Protein AF-A0A2S1Q3N1-F1 (afdb_monomer_lite)

Organism: Klebsiella pneumoniae (NCBI:txid573)

InterPro domains:
  IPR054160 MrkD-like, receptor binding domain [PF22003] (2-112)

Sequence (113 aa):
SYRCTSGTNRFAAKIVSPGATDLGNKIYSTNVPGIGMRFSRGGATVNIVYPDVYSSRVYNTTNYSLEGSRFTLEIIKTAATTGSGTLAAGKYTSYDWESGGNPILETYLSANA

Foldseek 3Di:
DDWDAAFKWKKWKAFDDPPWDDPPPQWTDWPKFQKTKWKWKDDPQDTDIPGDMDIDGDHHTDDDDDGDIDIDMDIDGRDPDIGDDWTDWFWTMFIGGPPDDDGNDTDTDDDDD

Radius of gyration: 15.93 Å; chains: 1; bounding box: 41×23×46 Å

Structure (mmCIF, N/CA/C/O backbone):
data_AF-A0A2S1Q3N1-F1
#
_entry.id   AF-A0A2S1Q3N1-F1
#
loop_
_atom_site.group_PDB
_atom_site.id
_atom_site.type_symbol
_atom_site.label_atom_id
_atom_site.label_alt_id
_atom_site.label_comp_id
_atom_site.label_asym_id
_atom_site.label_entity_id
_atom_site.label_seq_id
_atom_site.pdbx_PDB_ins_code
_atom_site.Cartn_x
_atom_site.Cartn_y
_atom_site.Cartn_z
_atom_site.occupancy
_atom_site.B_iso_or_equiv
_atom_site.auth_seq_id
_atom_site.auth_comp_id
_atom_site.auth_asym_id
_atom_site.auth_atom_id
_atom_site.pdbx_PDB_model_num
ATOM 1 N N . SER A 1 1 ? 4.619 -5.476 -17.111 1.00 86.00 1 SER A N 1
ATOM 2 C CA . SER A 1 1 ? 6.097 -5.538 -17.104 1.00 86.00 1 SER A CA 1
ATOM 3 C C . SER A 1 1 ? 6.637 -4.167 -17.472 1.00 86.00 1 SER A C 1
ATOM 5 O O . SER A 1 1 ? 5.891 -3.365 -18.017 1.00 86.00 1 SER A O 1
ATOM 7 N N . TYR A 1 2 ? 7.903 -3.890 -17.168 1.00 92.56 2 TYR A N 1
ATOM 8 C CA . TYR A 1 2 ? 8.552 -2.606 -17.426 1.00 92.56 2 TYR A CA 1
ATOM 9 C C . TYR A 1 2 ? 9.824 -2.788 -18.239 1.00 92.56 2 TYR A C 1
ATOM 11 O O . TYR A 1 2 ? 10.574 -3.728 -18.005 1.00 92.56 2 TYR A O 1
ATOM 19 N N . ARG A 1 3 ? 10.085 -1.875 -19.174 1.00 93.56 3 ARG A N 1
ATOM 20 C CA . ARG A 1 3 ? 11.358 -1.800 -19.894 1.00 93.56 3 ARG A CA 1
ATOM 21 C C . ARG A 1 3 ? 12.228 -0.742 -19.220 1.00 93.56 3 ARG A C 1
ATOM 23 O O . ARG A 1 3 ? 12.098 0.441 -19.511 1.00 93.56 3 ARG A O 1
ATOM 30 N N . CYS A 1 4 ? 13.084 -1.175 -18.302 1.00 93.38 4 CYS A N 1
ATOM 31 C CA . CYS A 1 4 ? 13.991 -0.308 -17.557 1.00 93.38 4 CYS A CA 1
ATOM 32 C C . CYS A 1 4 ? 15.188 0.060 -18.435 1.00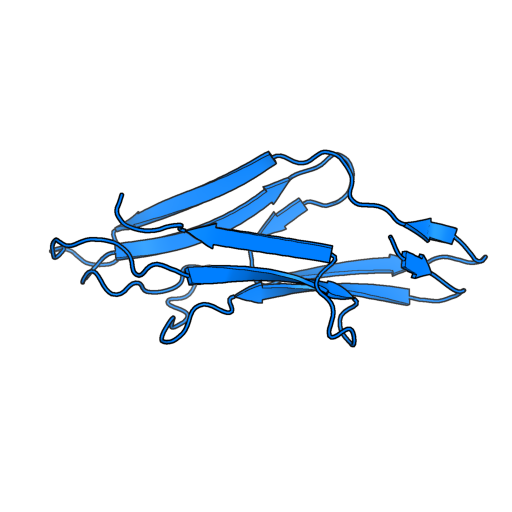 93.38 4 CYS A C 1
ATOM 34 O O . CYS A 1 4 ? 15.880 -0.823 -18.946 1.00 93.38 4 CYS A O 1
ATOM 36 N N . THR A 1 5 ? 15.443 1.352 -18.616 1.00 92.69 5 THR A N 1
ATOM 37 C CA . THR A 1 5 ? 16.615 1.860 -19.344 1.00 92.69 5 THR A CA 1
ATOM 38 C C . THR A 1 5 ? 17.781 2.113 -18.394 1.00 92.69 5 THR A C 1
ATOM 40 O O . THR A 1 5 ? 17.616 2.069 -17.173 1.00 92.69 5 THR A O 1
ATOM 43 N N . SER A 1 6 ? 18.966 2.378 -18.957 1.00 95.06 6 SER A N 1
ATOM 44 C CA . SER A 1 6 ? 20.173 2.665 -18.175 1.00 95.06 6 SER A CA 1
ATOM 45 C C . SER A 1 6 ? 19.929 3.774 -17.148 1.00 95.06 6 SER A C 1
ATOM 47 O O . SER A 1 6 ? 19.316 4.794 -17.464 1.00 95.06 6 SER A O 1
ATOM 49 N N . GLY A 1 7 ? 20.394 3.552 -15.919 1.00 95.44 7 GLY A N 1
ATOM 50 C CA . GLY A 1 7 ? 20.170 4.437 -14.780 1.00 95.44 7 GLY A CA 1
ATOM 51 C C . GLY A 1 7 ? 19.427 3.769 -13.624 1.00 95.44 7 GLY A C 1
ATOM 52 O O . GLY A 1 7 ? 19.265 2.546 -13.570 1.00 95.44 7 GLY A O 1
ATOM 53 N N . THR A 1 8 ? 19.018 4.595 -12.661 1.00 96.31 8 THR A N 1
ATOM 54 C CA . THR A 1 8 ? 18.261 4.165 -11.481 1.00 96.31 8 THR A CA 1
ATOM 55 C C . THR A 1 8 ? 16.774 4.156 -11.806 1.00 96.31 8 THR A C 1
ATOM 57 O O . THR A 1 8 ? 16.178 5.197 -12.063 1.00 96.31 8 THR A O 1
ATOM 60 N N . ASN A 1 9 ? 16.170 2.976 -11.754 1.00 95.25 9 ASN A N 1
ATOM 61 C CA . ASN A 1 9 ? 14.745 2.761 -11.950 1.00 95.25 9 ASN A CA 1
ATOM 62 C C . ASN A 1 9 ? 14.102 2.535 -10.579 1.00 95.25 9 ASN A C 1
ATOM 64 O O . ASN A 1 9 ? 14.585 1.716 -9.793 1.00 95.25 9 ASN A O 1
ATOM 68 N N . ARG A 1 10 ? 13.039 3.283 -10.278 1.00 96.88 10 ARG A N 1
ATOM 69 C CA . ARG A 1 10 ? 12.410 3.330 -8.952 1.00 96.88 10 ARG A CA 1
ATOM 70 C C . ARG A 1 10 ? 10.962 2.881 -9.028 1.00 96.88 10 ARG A C 1
ATOM 72 O O . ARG A 1 10 ? 10.203 3.386 -9.850 1.00 96.88 10 ARG A O 1
ATOM 79 N N . PHE A 1 11 ? 10.582 1.956 -8.158 1.00 96.88 11 PHE A N 1
ATOM 80 C CA . PHE A 1 11 ? 9.232 1.420 -8.062 1.00 96.88 11 PHE A CA 1
ATOM 81 C C . PHE A 1 11 ? 8.670 1.702 -6.675 1.00 96.88 11 PHE A C 1
ATOM 83 O O . PHE A 1 11 ? 9.205 1.215 -5.678 1.00 96.88 11 PHE A O 1
ATOM 90 N N . ALA A 1 12 ? 7.612 2.502 -6.614 1.00 97.62 12 ALA A N 1
ATOM 91 C CA . ALA A 1 12 ? 7.015 2.979 -5.382 1.00 97.62 12 ALA A CA 1
ATOM 92 C C . ALA A 1 12 ? 5.824 2.111 -4.969 1.00 97.62 12 ALA A C 1
ATOM 94 O O . ALA A 1 12 ? 4.871 1.923 -5.724 1.00 97.62 12 ALA A O 1
ATOM 95 N N . ALA A 1 13 ? 5.880 1.631 -3.735 1.00 97.81 13 ALA A N 1
ATOM 96 C CA . ALA A 1 13 ? 4.801 0.999 -3.000 1.00 97.81 13 ALA A CA 1
ATOM 97 C C . ALA A 1 13 ? 4.086 2.065 -2.167 1.00 97.81 13 ALA A C 1
ATOM 99 O O . ALA A 1 13 ? 4.710 2.741 -1.352 1.00 97.81 13 ALA A O 1
ATOM 100 N N . LYS A 1 14 ? 2.779 2.223 -2.370 1.00 97.69 14 LYS A N 1
ATOM 101 C CA . LYS A 1 14 ? 1.972 3.299 -1.784 1.00 97.69 14 LYS A CA 1
ATOM 102 C C . LYS A 1 14 ? 0.755 2.724 -1.063 1.00 97.69 14 LYS A C 1
ATOM 104 O O . LYS A 1 14 ? 0.177 1.736 -1.521 1.00 97.69 14 LYS A O 1
ATOM 109 N N . ILE A 1 15 ? 0.361 3.374 0.030 1.00 97.62 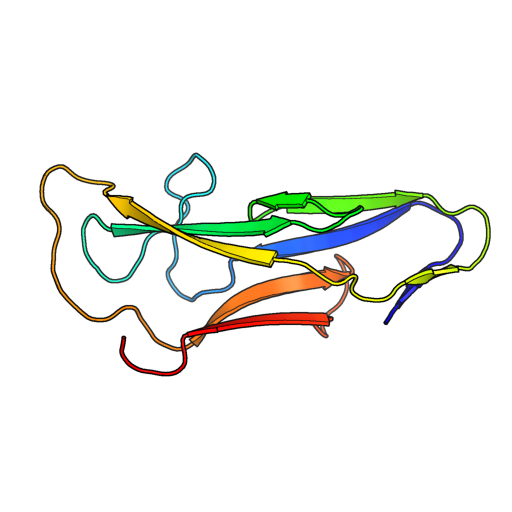15 ILE A N 1
ATOM 110 C CA . ILE A 1 15 ? -0.976 3.229 0.616 1.00 97.62 15 ILE A CA 1
ATOM 111 C C . ILE A 1 15 ? -1.900 4.194 -0.116 1.00 97.62 15 ILE A C 1
ATOM 113 O O . ILE A 1 15 ? -1.579 5.372 -0.256 1.00 97.62 15 ILE A O 1
ATOM 117 N N . VAL A 1 16 ? -3.017 3.678 -0.616 1.00 96.56 16 VAL A N 1
ATOM 118 C CA . VAL A 1 16 ? -3.971 4.434 -1.443 1.00 96.56 16 VAL A CA 1
ATOM 119 C C . VAL A 1 16 ? -5.412 4.304 -0.952 1.00 96.56 16 VAL A C 1
ATOM 121 O O . VAL A 1 16 ? -6.317 4.860 -1.571 1.00 96.56 16 VAL A O 1
ATOM 124 N N . SER A 1 17 ? -5.639 3.594 0.158 1.00 94.50 17 SER A N 1
ATOM 125 C CA . SER A 1 17 ? -6.956 3.501 0.790 1.00 94.50 17 SER A CA 1
ATOM 126 C C . SER A 1 17 ? -7.446 4.880 1.241 1.00 94.50 17 SER A C 1
ATOM 128 O O . SER A 1 17 ? -6.746 5.542 2.016 1.00 94.50 17 SER A O 1
ATOM 130 N N . PRO A 1 18 ? -8.646 5.312 0.814 1.00 91.75 18 PRO A N 1
ATOM 131 C CA . PRO A 1 18 ? -9.217 6.587 1.231 1.00 91.75 18 PRO A CA 1
ATOM 132 C C . PRO A 1 18 ? -9.355 6.688 2.752 1.00 91.75 18 PRO A C 1
ATOM 134 O O . PRO A 1 18 ? -9.799 5.748 3.407 1.00 91.75 18 PRO A O 1
ATOM 137 N N . GLY A 1 19 ? -8.984 7.839 3.314 1.00 90.69 19 GLY A N 1
ATOM 138 C CA . GLY A 1 19 ? -9.115 8.114 4.749 1.00 90.69 19 GLY A CA 1
ATOM 139 C C . GLY A 1 19 ? -8.097 7.409 5.652 1.00 90.69 19 GLY A C 1
ATOM 140 O O . GLY A 1 19 ? -8.098 7.670 6.852 1.00 90.69 19 GLY A O 1
ATOM 141 N N . ALA A 1 20 ? -7.215 6.563 5.111 1.00 93.56 20 ALA A N 1
ATOM 142 C CA . ALA A 1 20 ? -6.148 5.958 5.897 1.00 93.56 20 ALA A CA 1
ATOM 143 C C . ALA A 1 20 ? -5.125 7.011 6.336 1.00 93.56 20 ALA A C 1
ATOM 145 O O . ALA A 1 20 ? -4.620 7.795 5.531 1.00 93.56 20 ALA A O 1
ATOM 146 N N . THR A 1 21 ? -4.792 6.991 7.621 1.00 96.69 21 THR A N 1
ATOM 147 C CA . THR A 1 21 ? -3.802 7.875 8.240 1.00 96.69 21 THR A CA 1
ATOM 148 C C . THR A 1 21 ? -2.624 7.058 8.744 1.00 96.69 21 THR A C 1
ATOM 150 O O . THR A 1 21 ? -2.814 5.971 9.285 1.00 96.69 21 THR A O 1
ATOM 153 N N . ASP A 1 22 ? -1.408 7.569 8.560 1.00 97.44 22 ASP A N 1
ATOM 154 C CA . ASP A 1 22 ? -0.206 6.948 9.118 1.00 97.44 22 ASP A CA 1
ATOM 155 C C . ASP A 1 22 ? -0.217 7.099 10.647 1.00 97.44 22 ASP A C 1
ATOM 157 O O . ASP A 1 22 ? -0.346 8.204 11.177 1.00 97.44 22 ASP A O 1
ATOM 161 N N . LEU A 1 23 ? -0.116 5.974 11.348 1.00 98.06 23 LEU A N 1
ATOM 162 C CA . LEU A 1 23 ? -0.059 5.869 12.806 1.00 98.06 23 LEU A CA 1
ATOM 163 C C . LEU A 1 23 ? 1.381 5.664 13.311 1.00 98.06 23 LEU A C 1
ATOM 165 O O . LEU A 1 23 ? 1.596 5.430 14.500 1.00 98.06 23 LEU A O 1
ATOM 169 N N . GLY A 1 24 ? 2.370 5.735 12.417 1.00 97.50 24 GLY A N 1
ATOM 170 C CA . GLY A 1 24 ? 3.761 5.398 12.672 1.00 97.50 24 GLY A CA 1
ATOM 171 C C .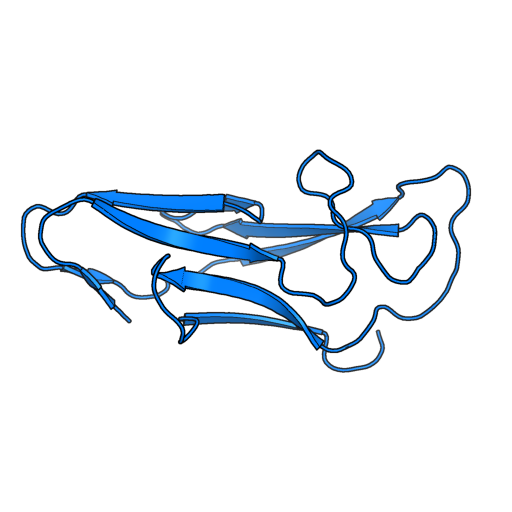 GLY A 1 24 ? 4.051 3.913 12.449 1.00 97.50 24 GLY A C 1
ATOM 172 O O . GLY A 1 24 ? 3.159 3.070 12.366 1.00 97.50 24 GLY A O 1
ATOM 173 N N . ASN A 1 25 ? 5.338 3.572 12.334 1.00 97.50 25 ASN A N 1
ATOM 174 C CA . ASN A 1 25 ? 5.807 2.196 12.105 1.00 97.50 25 ASN A CA 1
ATOM 175 C C . ASN A 1 25 ? 5.164 1.504 10.881 1.00 97.50 25 ASN A C 1
ATOM 177 O O . ASN A 1 25 ? 4.976 0.281 10.866 1.00 97.50 25 ASN A O 1
ATOM 181 N N . LYS A 1 26 ? 4.811 2.305 9.863 1.00 98.06 26 LYS A N 1
ATOM 182 C CA . LYS A 1 26 ? 4.117 1.867 8.645 1.00 98.06 26 LYS A CA 1
ATOM 183 C C . LYS A 1 26 ? 2.760 1.199 8.923 1.00 98.06 26 LYS A C 1
ATOM 185 O O . LYS A 1 26 ? 2.330 0.312 8.186 1.00 98.06 26 LYS A O 1
ATOM 190 N N . ILE A 1 27 ? 2.107 1.596 10.012 1.00 98.56 27 ILE A N 1
ATOM 191 C CA . ILE A 1 27 ? 0.764 1.158 10.386 1.00 98.56 27 ILE A CA 1
ATOM 192 C C . ILE A 1 27 ? -0.207 2.240 9.938 1.00 98.56 27 ILE A C 1
ATOM 194 O O . ILE A 1 27 ? -0.025 3.405 10.267 1.00 98.56 27 ILE A O 1
ATOM 198 N N . TYR A 1 28 ? -1.257 1.854 9.226 1.00 98.19 28 TYR A N 1
ATOM 199 C CA . TYR A 1 28 ? -2.270 2.775 8.730 1.00 98.19 28 TYR A CA 1
ATOM 200 C C . TYR A 1 28 ? -3.613 2.510 9.391 1.00 98.19 28 TYR A C 1
ATOM 202 O O . TYR A 1 28 ? -3.990 1.357 9.607 1.00 98.19 28 TYR A O 1
ATOM 210 N N . SER A 1 29 ? -4.324 3.578 9.742 1.00 97.06 29 SER A N 1
ATOM 211 C CA . SER A 1 29 ? -5.634 3.488 10.378 1.00 97.06 29 SER A CA 1
ATOM 212 C C . SER A 1 29 ? -6.678 2.825 9.480 1.00 97.06 29 SER A C 1
ATOM 214 O O . SER A 1 29 ? -6.563 2.777 8.253 1.00 97.06 29 SER A O 1
ATOM 216 N N . THR A 1 30 ? -7.715 2.303 10.129 1.00 95.81 30 THR A N 1
ATOM 217 C CA . THR A 1 30 ? -8.906 1.756 9.478 1.00 95.81 30 THR A CA 1
ATOM 218 C C . THR A 1 30 ? -10.145 2.531 9.912 1.00 95.81 30 THR A C 1
ATOM 220 O O . THR A 1 30 ? -10.092 3.373 10.809 1.00 95.81 30 THR A O 1
ATOM 223 N N . ASN A 1 31 ? -11.290 2.209 9.314 1.00 94.25 31 ASN A N 1
ATOM 224 C CA . ASN A 1 31 ? -12.592 2.687 9.773 1.00 94.25 31 ASN A CA 1
ATOM 225 C C . ASN A 1 31 ? -13.063 2.015 11.082 1.00 94.25 31 ASN A C 1
ATOM 227 O O . ASN A 1 31 ? -14.104 2.401 11.610 1.00 94.25 31 ASN A O 1
ATOM 231 N N . VAL A 1 32 ? -12.327 1.030 11.614 1.00 95.88 32 VAL A N 1
ATOM 232 C CA . VAL A 1 32 ? -12.621 0.385 12.899 1.00 95.88 32 VAL A CA 1
ATOM 233 C C . VAL A 1 32 ? -11.743 1.014 13.996 1.00 95.88 32 VAL A C 1
ATOM 235 O O . VAL A 1 32 ? -10.513 0.928 13.924 1.00 95.88 32 VAL A O 1
ATOM 238 N N . PRO A 1 33 ? -12.332 1.636 15.037 1.00 96.94 33 PRO A N 1
ATOM 239 C CA . PRO A 1 33 ? -11.567 2.307 16.086 1.00 96.94 33 PRO A CA 1
ATOM 240 C C . PRO A 1 33 ? -10.547 1.388 16.768 1.00 96.94 33 PRO A C 1
ATOM 242 O O . PRO A 1 33 ? -10.870 0.267 17.158 1.00 96.94 33 PRO A O 1
ATOM 245 N N . GLY A 1 34 ? -9.316 1.868 16.945 1.00 97.56 34 GLY A N 1
ATOM 246 C CA . GLY A 1 34 ? -8.250 1.106 17.604 1.00 97.56 34 GLY A CA 1
ATOM 247 C C . GLY A 1 34 ? -7.684 -0.059 16.783 1.00 97.56 34 GLY A C 1
ATOM 248 O O . GLY A 1 34 ? -6.926 -0.858 17.334 1.00 97.56 34 GLY A O 1
ATOM 249 N N . ILE A 1 35 ? -8.031 -0.165 15.495 1.00 97.94 35 ILE A N 1
ATOM 250 C CA . ILE A 1 35 ? -7.485 -1.155 14.563 1.00 97.94 35 ILE A CA 1
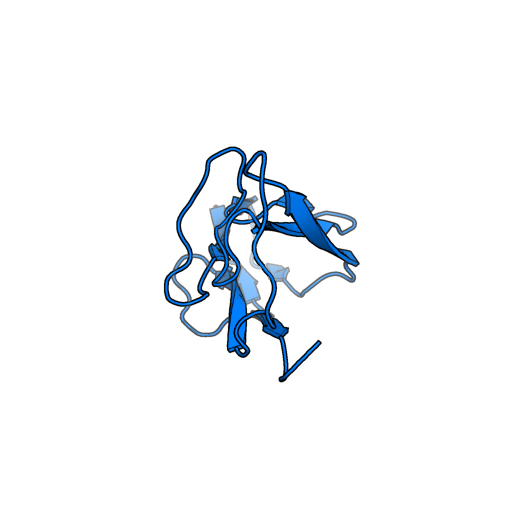ATOM 251 C C . ILE A 1 35 ? -6.711 -0.441 13.453 1.00 97.94 35 ILE A C 1
ATOM 253 O O . ILE A 1 35 ? -7.230 0.457 12.785 1.00 97.94 35 ILE A O 1
ATOM 257 N N . GLY A 1 36 ? -5.465 -0.861 13.256 1.00 97.56 36 GLY A N 1
ATOM 258 C CA . GLY A 1 36 ? -4.604 -0.462 12.150 1.00 97.56 36 GLY A CA 1
ATOM 259 C C . GLY A 1 36 ? -4.194 -1.656 11.291 1.00 97.56 36 GLY A C 1
ATOM 260 O O . GLY A 1 36 ? -4.380 -2.813 11.672 1.00 97.56 36 GLY A O 1
ATOM 261 N N . MET A 1 37 ? -3.612 -1.369 10.133 1.00 97.69 37 MET A N 1
ATOM 262 C CA . MET A 1 37 ? -3.112 -2.369 9.197 1.00 97.69 37 MET A CA 1
ATOM 263 C C . MET A 1 37 ? -1.701 -2.051 8.742 1.00 97.69 37 MET A C 1
ATOM 265 O O . MET A 1 37 ? -1.348 -0.889 8.541 1.00 97.69 37 MET A O 1
ATOM 269 N N . ARG A 1 38 ? -0.911 -3.096 8.515 1.00 98.38 38 ARG A N 1
ATOM 270 C CA . ARG A 1 38 ? 0.386 -2.997 7.850 1.00 98.38 38 ARG A CA 1
ATOM 271 C C . ARG A 1 38 ? 0.460 -4.007 6.720 1.00 98.38 38 ARG A C 1
ATOM 273 O O . ARG A 1 38 ? 0.074 -5.164 6.874 1.00 98.38 38 ARG A O 1
ATOM 280 N N . PHE A 1 39 ? 0.958 -3.547 5.581 1.00 98.12 39 PHE A N 1
ATOM 281 C CA . PHE A 1 39 ? 1.042 -4.337 4.361 1.00 98.12 39 PHE A CA 1
ATOM 282 C C . PHE A 1 39 ? 2.500 -4.598 4.022 1.00 98.12 39 PHE A C 1
ATOM 284 O O . PHE A 1 39 ? 3.328 -3.685 4.056 1.00 98.12 39 PHE A O 1
ATOM 291 N N . SER A 1 40 ? 2.816 -5.830 3.644 1.00 98.00 40 SER A N 1
ATOM 292 C CA . SER A 1 40 ? 4.142 -6.175 3.145 1.00 98.00 40 SER A CA 1
ATOM 293 C C . SER A 1 40 ? 4.081 -7.133 1.964 1.00 98.00 40 SER A C 1
ATOM 295 O O . SER A 1 40 ? 3.138 -7.905 1.793 1.00 98.00 40 SER A O 1
ATOM 297 N N . ARG A 1 41 ? 5.110 -7.058 1.123 1.00 96.44 41 ARG A N 1
ATOM 2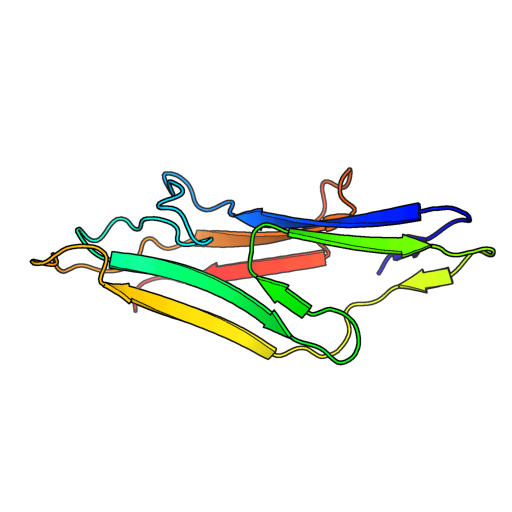98 C CA . ARG A 1 41 ? 5.353 -7.965 0.006 1.00 96.44 41 ARG A CA 1
ATOM 299 C C . ARG A 1 41 ? 6.776 -8.486 0.126 1.00 96.44 41 ARG A C 1
ATOM 301 O O . ARG A 1 41 ? 7.701 -7.681 0.174 1.00 96.44 41 ARG A O 1
ATOM 308 N N . GLY A 1 42 ? 6.939 -9.803 0.139 1.00 95.94 42 GLY A N 1
ATOM 309 C CA . GLY A 1 42 ? 8.244 -10.457 0.137 1.00 95.94 42 GLY A CA 1
ATOM 310 C C . GLY A 1 42 ? 8.402 -11.387 -1.059 1.00 95.94 42 GLY A C 1
ATOM 311 O O . GLY A 1 42 ? 7.548 -12.245 -1.295 1.00 95.94 42 GLY A O 1
ATOM 312 N N . GLY A 1 43 ? 9.476 -11.198 -1.815 1.00 93.94 43 GLY A N 1
ATOM 313 C CA . GLY A 1 43 ? 9.905 -12.046 -2.924 1.00 93.94 43 GLY A CA 1
ATOM 314 C C . GLY A 1 43 ? 11.388 -12.398 -2.806 1.00 93.94 43 GLY A C 1
ATOM 315 O O . GLY A 1 43 ? 12.027 -12.126 -1.787 1.00 93.94 43 GLY A O 1
ATOM 316 N N . ALA A 1 44 ? 11.948 -13.009 -3.850 1.00 94.75 44 ALA A N 1
ATOM 317 C CA . ALA A 1 44 ? 13.361 -13.380 -3.857 1.00 94.75 44 ALA A CA 1
ATOM 318 C C . ALA A 1 44 ? 14.275 -12.144 -3.880 1.00 94.75 44 ALA A C 1
ATOM 320 O O . ALA A 1 44 ? 15.336 -12.154 -3.260 1.00 94.75 44 ALA A O 1
ATOM 321 N N . THR A 1 45 ? 13.856 -11.073 -4.562 1.00 93.12 45 THR A N 1
ATOM 322 C CA . THR A 1 45 ? 14.656 -9.848 -4.731 1.00 93.12 45 THR A CA 1
ATOM 323 C C . THR A 1 45 ? 14.032 -8.634 -4.044 1.00 93.12 45 THR A C 1
ATOM 325 O O . THR A 1 45 ? 14.738 -7.804 -3.472 1.00 93.12 45 THR A O 1
ATOM 328 N N . VAL A 1 46 ? 12.708 -8.501 -4.101 1.00 93.69 46 VAL A N 1
ATOM 329 C CA . VAL A 1 46 ? 11.970 -7.324 -3.644 1.00 93.69 46 VAL A CA 1
ATOM 330 C C . VAL A 1 46 ? 11.243 -7.650 -2.346 1.00 93.69 46 VAL A C 1
ATOM 332 O O . VAL A 1 46 ? 10.297 -8.434 -2.316 1.00 93.69 46 VAL A O 1
ATOM 335 N N . ASN A 1 47 ? 11.660 -6.985 -1.273 1.00 96.00 47 ASN A N 1
ATOM 336 C CA . ASN A 1 47 ? 11.048 -7.083 0.046 1.00 96.00 47 ASN A CA 1
ATOM 337 C C . ASN A 1 47 ? 10.653 -5.678 0.502 1.00 96.00 47 ASN A C 1
ATOM 339 O O . ASN A 1 47 ? 11.503 -4.798 0.609 1.00 96.00 47 ASN A O 1
ATOM 343 N N . ILE A 1 48 ? 9.357 -5.451 0.696 1.00 97.06 48 ILE A N 1
ATOM 344 C CA . ILE A 1 48 ? 8.764 -4.131 0.920 1.00 97.06 48 ILE A CA 1
ATOM 345 C C . ILE A 1 48 ? 7.773 -4.212 2.078 1.00 97.06 48 ILE A C 1
ATOM 347 O O . ILE A 1 48 ? 6.894 -5.072 2.085 1.00 97.06 48 ILE A O 1
ATOM 351 N N . VAL A 1 49 ? 7.847 -3.243 2.989 1.00 98.25 49 VAL A N 1
ATOM 352 C CA . VAL A 1 49 ? 6.753 -2.896 3.907 1.00 98.25 49 VAL A CA 1
ATOM 353 C C . VAL A 1 49 ? 6.194 -1.555 3.451 1.00 98.25 49 VAL A C 1
ATOM 355 O O . VAL A 1 49 ? 6.951 -0.595 3.347 1.00 98.25 49 VAL A O 1
ATOM 358 N N . TYR A 1 50 ? 4.903 -1.481 3.146 1.00 98.25 50 TYR A N 1
ATOM 359 C CA . TYR A 1 50 ? 4.297 -0.310 2.512 1.00 98.25 50 TYR A CA 1
ATOM 360 C C . TYR A 1 50 ? 4.132 0.854 3.503 1.00 98.25 50 TYR A C 1
ATOM 362 O O . TYR A 1 50 ? 3.730 0.603 4.636 1.00 98.25 50 TYR A O 1
ATOM 370 N N . PRO A 1 51 ? 4.344 2.114 3.076 1.00 97.94 51 PRO A N 1
ATOM 371 C CA . PRO A 1 51 ? 4.901 2.525 1.787 1.00 97.94 51 PRO A CA 1
ATOM 372 C C . PRO A 1 51 ? 6.432 2.377 1.748 1.00 97.94 51 PRO A C 1
ATOM 374 O O . PRO A 1 51 ? 7.104 2.463 2.777 1.00 97.94 51 PRO A O 1
ATOM 377 N N . ASP A 1 52 ? 6.993 2.162 0.557 1.00 98.00 52 ASP A N 1
ATOM 378 C CA . ASP A 1 52 ? 8.448 2.102 0.332 1.00 98.00 52 ASP A CA 1
ATOM 379 C C . ASP A 1 52 ? 8.807 2.310 -1.146 1.00 98.00 52 ASP A C 1
ATOM 381 O O . ASP A 1 52 ? 7.923 2.380 -2.001 1.00 98.00 52 ASP A O 1
ATOM 385 N N . VAL A 1 53 ? 10.102 2.354 -1.469 1.00 97.38 53 VAL A N 1
ATOM 386 C CA . VAL A 1 53 ? 10.591 2.386 -2.850 1.00 97.38 53 VAL A CA 1
ATOM 387 C C . VAL A 1 53 ? 11.678 1.343 -3.080 1.00 97.38 53 VAL A C 1
ATOM 389 O O . VAL A 1 53 ? 12.770 1.418 -2.522 1.00 97.38 53 VAL A O 1
ATOM 392 N N . TYR A 1 54 ? 11.423 0.419 -4.005 1.00 96.12 54 TYR A N 1
ATOM 393 C CA . TYR A 1 54 ? 12.467 -0.446 -4.546 1.00 96.12 54 TYR A CA 1
ATOM 394 C C . TYR A 1 54 ? 13.232 0.298 -5.644 1.00 96.12 54 TYR A C 1
ATOM 396 O O . TYR A 1 54 ? 12.635 0.780 -6.607 1.00 96.12 54 TYR A O 1
ATOM 404 N N . SER A 1 55 ? 14.554 0.388 -5.506 1.00 95.88 55 SER A N 1
ATOM 405 C CA . SER A 1 55 ? 15.433 1.018 -6.495 1.00 95.88 55 SER A CA 1
ATOM 406 C C . SER A 1 55 ? 16.360 -0.021 -7.103 1.00 95.88 55 SER A C 1
ATOM 408 O O . SER A 1 55 ? 17.008 -0.771 -6.378 1.00 95.88 55 SER A O 1
ATOM 410 N N . SER A 1 56 ? 16.469 -0.023 -8.428 1.00 94.19 56 SER A N 1
ATOM 411 C CA . SER A 1 56 ? 17.423 -0.866 -9.140 1.00 94.19 56 SER A CA 1
ATOM 412 C C . SER A 1 56 ? 18.181 -0.069 -10.189 1.00 94.19 56 SER A C 1
ATOM 414 O O . SER A 1 56 ? 17.589 0.688 -10.963 1.00 94.19 56 SER A O 1
ATOM 416 N N . ARG A 1 57 ? 19.502 -0.246 -10.226 1.00 96.19 57 ARG A N 1
ATOM 417 C CA . ARG A 1 57 ? 20.367 0.361 -11.234 1.00 96.19 57 ARG A CA 1
ATOM 418 C C . ARG A 1 57 ? 20.675 -0.662 -12.317 1.00 96.19 57 ARG A C 1
ATOM 420 O O . ARG A 1 57 ? 21.195 -1.734 -12.023 1.00 96.19 57 ARG A O 1
ATOM 427 N N . VAL A 1 58 ? 20.401 -0.308 -13.567 1.00 96.38 58 VAL A N 1
ATOM 428 C CA . VAL A 1 58 ? 20.768 -1.118 -14.738 1.00 96.38 58 VAL A CA 1
ATOM 429 C C . VAL A 1 58 ? 21.692 -0.315 -15.649 1.00 96.38 58 VAL A C 1
ATOM 431 O O . VAL A 1 58 ? 21.599 0.910 -15.703 1.00 96.38 58 VAL A O 1
ATOM 434 N N . TYR A 1 59 ? 22.606 -0.994 -16.341 1.00 95.94 59 TYR A N 1
ATOM 435 C CA . TYR A 1 59 ? 23.575 -0.360 -17.251 1.00 95.94 59 TYR A CA 1
ATOM 436 C C . TYR A 1 59 ? 23.158 -0.474 -18.722 1.00 95.94 59 TYR A C 1
ATOM 438 O O . TYR A 1 59 ? 23.473 0.395 -19.532 1.00 95.94 59 TYR A O 1
ATOM 446 N N . ASN A 1 60 ? 22.388 -1.509 -19.043 1.00 95.44 60 ASN A N 1
ATOM 447 C CA . ASN A 1 60 ? 21.733 -1.740 -20.323 1.00 95.44 60 ASN A CA 1
ATOM 448 C C . ASN A 1 60 ? 20.213 -1.789 -20.128 1.00 95.44 60 ASN A C 1
ATOM 450 O O . ASN A 1 60 ? 19.715 -1.881 -19.006 1.00 95.44 60 ASN A O 1
ATOM 454 N N . THR A 1 61 ? 19.473 -1.748 -21.237 1.00 95.56 61 THR A N 1
ATOM 455 C CA . THR A 1 61 ? 18.022 -1.945 -21.181 1.00 95.56 61 THR A CA 1
ATOM 456 C C . THR A 1 61 ? 17.707 -3.352 -20.677 1.00 95.56 61 THR A C 1
ATOM 458 O O . THR A 1 61 ? 18.227 -4.324 -21.228 1.00 95.56 61 THR A O 1
ATOM 461 N N . THR A 1 62 ? 16.837 -3.449 -19.674 1.00 95.06 62 THR A N 1
ATOM 462 C CA . THR A 1 62 ? 16.432 -4.711 -19.045 1.00 95.06 62 THR A CA 1
ATOM 463 C C . THR A 1 62 ? 14.924 -4.723 -18.824 1.00 95.06 62 THR A C 1
ATOM 465 O O . THR A 1 62 ? 14.343 -3.732 -18.389 1.00 95.06 62 THR A O 1
ATOM 468 N N . ASN A 1 63 ? 14.275 -5.852 -19.107 1.00 94.38 63 ASN A N 1
ATOM 469 C CA . ASN A 1 63 ? 12.840 -6.009 -18.881 1.00 94.38 63 ASN A CA 1
ATOM 470 C C . ASN A 1 63 ? 12.573 -6.547 -17.474 1.00 94.38 63 ASN A C 1
ATOM 472 O O . ASN A 1 63 ? 13.108 -7.585 -17.094 1.00 94.38 63 ASN A O 1
ATOM 476 N N . TYR A 1 64 ? 11.736 -5.853 -16.711 1.00 93.56 64 TYR A N 1
ATOM 477 C CA . TYR A 1 64 ? 11.300 -6.233 -15.371 1.00 93.56 64 TYR A CA 1
ATOM 478 C C . TYR A 1 64 ? 9.872 -6.771 -15.408 1.00 93.56 64 TYR A C 1
ATOM 480 O O . TYR A 1 64 ? 8.989 -6.241 -16.089 1.00 93.56 64 TYR A O 1
ATOM 488 N N . SER A 1 65 ? 9.629 -7.824 -14.639 1.00 92.50 65 SER A N 1
ATOM 489 C CA . SER A 1 65 ? 8.302 -8.386 -14.393 1.00 92.50 65 SER A CA 1
ATOM 490 C C . SER A 1 65 ? 8.098 -8.554 -12.891 1.00 92.50 65 SER A C 1
ATOM 492 O O . SER A 1 65 ? 9.054 -8.460 -12.119 1.00 92.50 65 SER A O 1
ATOM 494 N N . LEU A 1 66 ? 6.848 -8.748 -12.467 1.00 93.12 66 LEU A N 1
ATOM 495 C CA . LEU A 1 66 ? 6.590 -9.102 -11.079 1.00 93.12 66 LEU A CA 1
ATOM 496 C C . LEU A 1 66 ? 7.140 -10.498 -10.822 1.00 93.12 66 LEU A C 1
ATOM 498 O O . LEU A 1 66 ? 6.698 -11.468 -11.433 1.00 93.12 66 LEU A O 1
ATOM 502 N N . GLU A 1 67 ? 8.084 -10.591 -9.895 1.00 93.56 67 GLU A N 1
ATOM 503 C CA . GLU A 1 67 ? 8.454 -11.882 -9.333 1.00 93.56 67 GLU A CA 1
ATOM 504 C C . GLU A 1 67 ? 7.300 -12.461 -8.503 1.00 93.56 67 GLU A C 1
ATOM 506 O O . GLU A 1 67 ? 6.500 -11.718 -7.913 1.00 93.56 67 GLU A O 1
ATOM 511 N N . GLY A 1 68 ? 7.259 -13.792 -8.418 1.00 94.44 68 GLY A N 1
ATOM 512 C CA . GLY A 1 68 ? 6.415 -14.483 -7.453 1.00 94.44 68 GLY A CA 1
ATOM 513 C C . GLY A 1 68 ? 6.718 -13.975 -6.044 1.00 94.44 68 GLY A C 1
ATOM 514 O O . GLY A 1 68 ? 7.874 -13.899 -5.633 1.00 94.44 68 GLY A O 1
ATOM 515 N N . SER A 1 69 ? 5.676 -13.582 -5.318 1.00 94.19 69 SER A N 1
ATOM 516 C CA . SER A 1 69 ? 5.821 -12.948 -4.010 1.00 94.19 69 SER A CA 1
ATOM 517 C C . SER A 1 69 ? 4.694 -13.345 -3.077 1.00 94.19 69 SER A C 1
ATOM 519 O O . SER A 1 69 ? 3.556 -13.510 -3.516 1.00 94.19 69 SER A O 1
ATOM 521 N N . ARG A 1 70 ? 4.995 -13.395 -1.782 1.00 95.69 70 ARG A N 1
ATOM 522 C CA . ARG A 1 70 ? 3.988 -13.458 -0.730 1.00 95.69 70 ARG A CA 1
ATOM 523 C C . ARG A 1 70 ? 3.563 -12.044 -0.359 1.00 95.69 70 ARG A C 1
ATOM 525 O O . ARG A 1 70 ? 4.409 -11.200 -0.068 1.00 95.69 70 ARG A O 1
ATOM 532 N N . PHE A 1 71 ? 2.259 -11.805 -0.347 1.00 96.12 71 PHE A N 1
ATOM 533 C CA . PHE A 1 71 ? 1.678 -10.597 0.222 1.00 96.12 71 PHE A CA 1
ATOM 534 C C . PHE A 1 71 ? 1.136 -10.909 1.618 1.00 96.12 71 PHE A C 1
ATOM 536 O O . PHE A 1 71 ? 0.488 -11.938 1.811 1.00 96.12 71 PHE A O 1
ATOM 543 N N . THR A 1 72 ? 1.414 -10.038 2.582 1.00 96.88 72 TH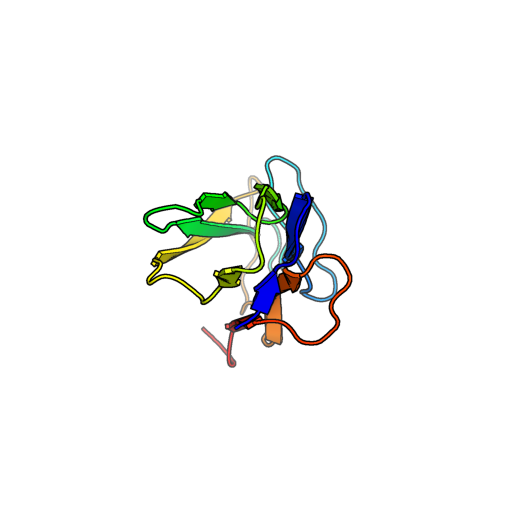R A N 1
ATOM 544 C CA . THR A 1 72 ? 1.024 -10.218 3.982 1.00 96.88 72 THR A CA 1
ATOM 545 C C . THR A 1 72 ? 0.311 -8.969 4.477 1.00 96.88 72 THR A C 1
ATOM 547 O O . THR A 1 72 ? 0.819 -7.854 4.334 1.00 96.88 72 THR A O 1
ATOM 550 N N . LEU A 1 73 ? -0.851 -9.182 5.088 1.00 96.50 73 LEU A N 1
ATOM 551 C CA . LEU A 1 73 ? -1.600 -8.186 5.840 1.00 96.50 73 LEU A CA 1
ATOM 552 C C . LEU A 1 73 ? -1.479 -8.507 7.330 1.00 96.50 73 LEU A C 1
ATOM 554 O O . LEU A 1 73 ? -1.828 -9.605 7.760 1.00 96.50 73 LEU A O 1
ATOM 558 N N . GLU A 1 74 ? -1.008 -7.543 8.110 1.00 97.75 74 GLU A N 1
ATOM 559 C CA . GLU A 1 74 ? -1.049 -7.580 9.568 1.00 97.75 74 GLU A CA 1
ATOM 560 C C . GLU A 1 74 ? -2.188 -6.683 10.061 1.00 97.75 74 GLU A C 1
ATOM 562 O O . GLU A 1 74 ? -2.242 -5.505 9.704 1.00 97.75 74 GLU A O 1
ATOM 567 N N . ILE A 1 75 ? -3.070 -7.229 10.904 1.00 97.00 75 ILE A N 1
ATOM 568 C CA . ILE A 1 75 ? -4.077 -6.463 11.649 1.00 97.00 75 ILE A CA 1
ATOM 569 C C . ILE A 1 75 ? -3.511 -6.163 13.034 1.00 97.00 75 ILE A C 1
ATOM 571 O O . ILE A 1 75 ? -3.102 -7.075 13.752 1.00 97.00 75 ILE A O 1
ATOM 575 N N . ILE A 1 76 ? -3.464 -4.887 13.406 1.00 98.31 76 ILE A N 1
ATOM 576 C CA . ILE A 1 76 ? -2.733 -4.421 14.585 1.00 98.31 76 ILE A CA 1
ATOM 577 C C . ILE A 1 76 ? -3.682 -3.665 15.512 1.00 98.31 76 ILE A C 1
ATOM 579 O O . ILE A 1 76 ? -4.377 -2.742 15.091 1.00 98.31 76 ILE A O 1
ATOM 583 N N . LYS A 1 77 ? -3.682 -4.027 16.798 1.00 98.06 77 LYS A N 1
ATOM 584 C CA . LYS A 1 77 ? -4.359 -3.264 17.852 1.00 98.06 77 LYS A CA 1
ATOM 585 C C . LYS A 1 77 ? -3.565 -1.989 18.148 1.00 98.06 77 LYS A C 1
ATOM 587 O O . LYS A 1 77 ? -2.399 -2.069 18.523 1.00 98.06 77 LYS A O 1
ATOM 592 N N . THR A 1 78 ? -4.194 -0.826 18.001 1.00 98.06 78 THR A N 1
ATOM 593 C CA . THR A 1 78 ? -3.553 0.498 18.134 1.00 98.06 78 THR A CA 1
ATOM 594 C C . THR A 1 78 ? -4.048 1.308 19.333 1.00 98.06 78 THR A C 1
ATOM 596 O O . THR A 1 78 ? -3.496 2.363 19.628 1.00 98.06 78 THR A O 1
ATOM 599 N N . ALA A 1 79 ? -5.055 0.814 20.057 1.00 97.31 79 ALA A N 1
ATOM 600 C CA . ALA A 1 79 ? -5.585 1.440 21.268 1.00 97.31 79 ALA A CA 1
ATOM 601 C C . ALA A 1 79 ? -5.948 0.392 22.331 1.00 97.31 79 ALA A C 1
ATOM 603 O O . ALA A 1 79 ? -6.141 -0.781 22.012 1.00 97.31 79 ALA A O 1
ATOM 604 N N . ALA A 1 80 ? -6.066 0.805 23.600 1.00 97.81 80 ALA A N 1
ATOM 605 C CA . ALA A 1 80 ? -6.430 -0.088 24.709 1.00 97.81 80 ALA A CA 1
ATOM 606 C C . ALA A 1 80 ? -7.801 -0.761 24.497 1.00 97.81 80 ALA A C 1
ATOM 608 O O . ALA A 1 80 ? -7.941 -1.971 24.713 1.00 97.81 80 ALA A O 1
ATOM 609 N N . THR A 1 81 ? -8.761 0.009 23.982 1.00 97.38 81 THR A N 1
ATOM 610 C CA . THR A 1 81 ? -10.106 -0.432 23.601 1.00 97.38 81 THR A CA 1
ATOM 611 C C . THR A 1 81 ? -10.255 -0.330 22.090 1.00 97.38 81 THR A C 1
ATOM 613 O O . THR A 1 81 ? -9.854 0.669 21.494 1.00 97.38 81 THR A O 1
ATOM 616 N N . THR A 1 82 ? -10.836 -1.356 21.474 1.00 97.88 82 THR A N 1
ATOM 617 C CA . THR A 1 82 ? -11.103 -1.402 20.033 1.00 97.88 82 THR A CA 1
ATOM 618 C C . THR A 1 82 ? -12.600 -1.379 19.775 1.00 97.88 82 THR A C 1
ATOM 620 O O . THR A 1 82 ? -13.379 -1.924 20.555 1.00 97.88 82 THR A O 1
ATOM 623 N N . GLY A 1 83 ? -12.998 -0.761 18.669 1.00 96.88 83 GLY A N 1
ATOM 624 C CA . GLY A 1 83 ? -14.354 -0.862 18.152 1.00 96.88 83 GLY A CA 1
ATOM 625 C C . GLY A 1 83 ? -14.583 -2.180 17.412 1.00 96.88 83 GLY A C 1
ATOM 626 O O . GLY A 1 83 ? -13.723 -3.062 17.368 1.00 96.88 83 GLY A O 1
ATOM 627 N N . SER A 1 84 ? -15.757 -2.299 16.802 1.00 95.69 84 SER A N 1
ATOM 628 C CA . SER A 1 84 ? -16.125 -3.421 15.939 1.00 95.69 84 SER A CA 1
ATOM 629 C C . SER A 1 84 ? -16.758 -2.901 14.654 1.00 95.69 84 SER A C 1
ATOM 631 O O . SER A 1 84 ? -17.318 -1.806 14.633 1.00 95.69 84 SER A O 1
ATOM 633 N N . GLY A 1 85 ? -16.655 -3.683 13.585 1.00 92.25 85 GLY A N 1
ATOM 634 C CA . GLY A 1 85 ? -17.179 -3.338 12.270 1.00 92.25 85 GLY A CA 1
ATOM 635 C C . GLY A 1 85 ? -16.380 -4.016 11.164 1.00 92.25 85 GLY A C 1
ATOM 636 O O . GLY A 1 85 ? -15.321 -4.589 11.415 1.00 92.25 85 GLY A O 1
ATOM 637 N N . THR A 1 86 ? -16.894 -3.936 9.943 1.00 92.06 86 THR A N 1
ATOM 638 C CA . THR A 1 86 ? -16.208 -4.427 8.745 1.00 92.06 86 THR A CA 1
ATOM 639 C C . THR A 1 86 ? -15.144 -3.430 8.301 1.00 92.06 86 THR A C 1
ATOM 641 O O . THR A 1 86 ? -15.347 -2.215 8.388 1.00 92.06 86 THR A O 1
ATOM 644 N N . LEU A 1 87 ? -14.030 -3.922 7.763 1.00 91.94 87 LEU A N 1
ATOM 645 C CA . LEU A 1 87 ? -13.058 -3.063 7.087 1.00 91.94 87 LEU A CA 1
ATOM 646 C C . LEU A 1 87 ? -13.658 -2.503 5.789 1.00 91.94 87 LEU A C 1
ATOM 648 O O . LEU A 1 87 ? -14.389 -3.195 5.079 1.00 91.94 87 LEU A O 1
ATOM 652 N N . ALA A 1 88 ? -13.364 -1.238 5.487 1.00 91.19 88 ALA A N 1
ATOM 653 C CA . ALA A 1 88 ? -13.852 -0.583 4.278 1.00 91.19 88 ALA A CA 1
ATOM 654 C C . ALA A 1 88 ? -13.399 -1.332 3.010 1.00 91.19 88 ALA A C 1
ATOM 656 O O . ALA A 1 88 ? -12.216 -1.565 2.789 1.00 91.19 88 ALA A O 1
ATOM 657 N N . ALA A 1 89 ? -14.339 -1.696 2.140 1.00 91.44 89 ALA A N 1
ATOM 658 C CA . ALA A 1 89 ? -13.995 -2.318 0.867 1.00 91.44 89 ALA A CA 1
ATOM 659 C C . ALA A 1 89 ? -13.267 -1.327 -0.058 1.00 91.44 89 ALA A C 1
ATOM 661 O O . ALA A 1 89 ? -13.525 -0.122 -0.026 1.00 91.44 89 ALA A O 1
ATOM 662 N N . GLY A 1 90 ? -12.407 -1.843 -0.934 1.00 93.25 90 GLY A N 1
ATOM 663 C CA . GLY A 1 90 ? -11.734 -1.045 -1.957 1.00 93.25 90 GLY A CA 1
ATOM 664 C C . GLY A 1 90 ? -10.241 -1.318 -2.074 1.00 93.25 90 GLY A C 1
ATOM 665 O O . GLY A 1 90 ? -9.726 -2.322 -1.582 1.00 93.25 90 GLY A O 1
ATOM 666 N N . LYS A 1 91 ? -9.555 -0.420 -2.788 1.00 95.00 91 LYS A N 1
ATOM 667 C CA . LYS A 1 91 ? -8.112 -0.486 -3.037 1.00 95.00 91 LYS A CA 1
ATOM 668 C C . LYS A 1 91 ? -7.344 -0.018 -1.806 1.00 95.00 91 LYS A C 1
ATOM 670 O O . LYS A 1 91 ? -7.608 1.069 -1.301 1.00 95.00 91 LYS A O 1
ATOM 675 N N . TYR A 1 92 ? -6.361 -0.800 -1.378 1.00 96.38 92 TYR A N 1
ATOM 676 C CA . TYR A 1 92 ? -5.535 -0.496 -0.211 1.00 96.38 92 TYR A CA 1
ATOM 677 C C . TYR A 1 92 ? -4.115 -0.102 -0.571 1.00 96.38 92 TYR A C 1
ATOM 679 O O . TYR A 1 92 ? -3.598 0.894 -0.060 1.00 96.38 92 TYR A O 1
ATOM 687 N N . THR A 1 93 ? -3.491 -0.851 -1.476 1.00 97.44 93 THR A N 1
ATOM 688 C CA . THR A 1 93 ? -2.123 -0.571 -1.903 1.00 97.44 93 THR A CA 1
ATOM 689 C C . THR A 1 93 ? -1.995 -0.544 -3.414 1.00 97.44 93 THR A C 1
ATOM 691 O O . THR A 1 93 ? -2.736 -1.215 -4.136 1.00 97.44 93 THR A O 1
ATOM 694 N N . SER A 1 94 ? -1.018 0.225 -3.884 1.00 97.12 94 SER A N 1
ATOM 695 C CA . SER A 1 94 ? -0.549 0.202 -5.266 1.00 97.12 94 SER A CA 1
ATOM 696 C C . SER A 1 94 ? 0.968 0.095 -5.282 1.00 97.12 94 SER A C 1
ATOM 698 O O . SER A 1 94 ? 1.639 0.750 -4.482 1.00 97.12 94 SER A O 1
ATOM 700 N N . TYR A 1 95 ? 1.515 -0.673 -6.211 1.00 96.75 95 TYR A N 1
ATOM 701 C CA . TYR A 1 95 ? 2.942 -0.741 -6.478 1.00 96.75 95 TYR A CA 1
ATOM 702 C C . TYR A 1 95 ? 3.177 -0.554 -7.968 1.00 96.75 95 TYR A C 1
ATOM 704 O O . TYR A 1 95 ? 2.607 -1.279 -8.785 1.00 96.75 95 TYR A O 1
ATOM 712 N N . ASP A 1 96 ? 3.993 0.441 -8.309 1.00 96.06 96 ASP A N 1
ATOM 713 C CA . ASP A 1 96 ? 4.273 0.780 -9.697 1.00 96.06 96 ASP A CA 1
ATOM 714 C C . ASP A 1 96 ? 5.612 1.482 -9.889 1.00 96.06 96 ASP A C 1
ATOM 716 O O . ASP A 1 96 ? 6.277 1.822 -8.913 1.00 96.06 96 ASP A O 1
ATOM 720 N N . TRP A 1 97 ? 5.998 1.750 -11.140 1.00 94.62 97 TRP A N 1
ATOM 721 C CA . TRP A 1 97 ? 7.028 2.750 -11.420 1.00 94.62 97 TRP A CA 1
ATOM 722 C C . TRP A 1 97 ? 6.672 4.072 -10.717 1.00 94.62 97 TRP A C 1
ATOM 724 O O . TRP A 1 97 ? 5.520 4.494 -10.724 1.00 94.62 97 TRP A O 1
ATOM 734 N N . GLU A 1 98 ? 7.641 4.725 -10.071 1.00 93.81 98 GLU A N 1
ATOM 735 C CA . GLU A 1 98 ? 7.382 5.859 -9.164 1.00 93.81 98 GLU A CA 1
ATOM 736 C C . GLU A 1 98 ? 6.628 7.018 -9.843 1.00 93.81 98 GLU A C 1
ATOM 738 O O . GLU A 1 98 ? 5.780 7.651 -9.209 1.00 93.81 98 GLU A O 1
ATOM 743 N N . SER A 1 99 ? 6.897 7.239 -11.135 1.00 88.44 99 SER A N 1
ATOM 744 C CA . SER A 1 99 ? 6.236 8.229 -12.003 1.00 88.44 99 SER A CA 1
ATOM 745 C C . SER A 1 99 ? 5.144 7.634 -12.909 1.00 88.44 99 SER A C 1
ATOM 747 O O . SER A 1 99 ? 4.629 8.321 -13.788 1.00 88.44 99 SER A O 1
ATOM 749 N N . GLY A 1 100 ? 4.816 6.353 -12.733 1.00 84.25 100 GLY A N 1
ATOM 750 C CA . GLY A 1 100 ? 3.769 5.654 -13.470 1.00 84.25 100 GLY A CA 1
ATOM 751 C C . GLY A 1 100 ? 2.369 5.950 -12.930 1.00 84.25 100 GLY A C 1
ATOM 752 O O . GLY A 1 100 ? 2.188 6.343 -11.777 1.00 84.25 100 GLY A O 1
ATOM 753 N N . GLY A 1 101 ? 1.370 5.760 -13.792 1.00 86.00 101 GLY A N 1
ATOM 754 C CA . GLY A 1 101 ? -0.054 5.870 -13.455 1.00 86.00 101 GLY A CA 1
ATOM 755 C C . GLY A 1 101 ? -0.837 4.575 -13.672 1.00 86.00 101 GLY A C 1
ATOM 756 O O . GLY A 1 101 ? -2.057 4.590 -13.553 1.00 86.00 101 GLY A O 1
ATOM 757 N N . ASN A 1 102 ? -0.156 3.471 -13.999 1.00 90.31 102 ASN A N 1
ATOM 758 C CA . ASN A 1 102 ? -0.774 2.190 -14.345 1.00 90.31 102 ASN A CA 1
ATOM 759 C C . ASN A 1 102 ? -0.166 1.084 -13.473 1.00 90.31 102 ASN A C 1
ATOM 761 O O . ASN A 1 102 ? 0.712 0.358 -13.947 1.00 90.31 102 ASN A O 1
ATOM 765 N N . PRO A 1 103 ? -0.613 0.962 -12.207 1.00 93.00 103 PRO A N 1
ATOM 766 C CA . PRO A 1 103 ? -0.015 0.055 -11.244 1.00 93.00 103 PRO A CA 1
ATOM 767 C C . PRO A 1 103 ? 0.115 -1.376 -11.743 1.00 93.00 103 PRO A C 1
ATOM 769 O O . PRO A 1 103 ? -0.861 -2.007 -12.141 1.00 93.00 103 PRO A O 1
ATOM 772 N N . ILE A 1 104 ? 1.336 -1.906 -11.678 1.00 93.62 104 ILE A N 1
ATOM 773 C CA . ILE A 1 104 ? 1.597 -3.304 -12.023 1.00 93.62 104 ILE A CA 1
ATOM 774 C C . ILE A 1 104 ? 1.058 -4.275 -10.966 1.00 93.62 104 ILE A C 1
ATOM 776 O O . ILE A 1 104 ? 0.756 -5.421 -11.292 1.00 93.62 104 ILE A O 1
ATOM 780 N N . LEU A 1 105 ? 0.933 -3.833 -9.711 1.00 94.81 105 LEU A N 1
ATOM 781 C CA . LEU A 1 105 ? 0.314 -4.595 -8.632 1.00 94.81 105 LEU A CA 1
ATOM 782 C C . LEU A 1 105 ? -0.569 -3.685 -7.784 1.00 94.81 105 LEU A C 1
ATOM 784 O O . LEU A 1 105 ? -0.155 -2.609 -7.357 1.00 94.81 105 LEU A O 1
ATOM 788 N N . GLU A 1 106 ? -1.761 -4.171 -7.474 1.00 95.56 106 GLU A N 1
ATOM 789 C CA . GLU A 1 106 ? -2.704 -3.516 -6.578 1.00 95.56 106 GLU A CA 1
ATOM 790 C C . GLU A 1 106 ? -3.286 -4.548 -5.626 1.00 95.56 106 GLU A C 1
ATOM 792 O O . GLU A 1 106 ? -3.422 -5.722 -5.977 1.00 95.56 106 GLU A O 1
ATOM 797 N N . THR A 1 107 ? -3.648 -4.107 -4.425 1.00 94.06 107 THR A N 1
ATOM 798 C CA . THR A 1 107 ? -4.393 -4.952 -3.492 1.00 94.06 107 THR A CA 1
ATOM 799 C C . THR A 1 107 ? -5.726 -4.333 -3.148 1.00 94.06 107 THR A C 1
ATOM 801 O O . THR A 1 107 ? -5.853 -3.118 -2.968 1.00 94.06 107 THR A O 1
ATOM 804 N N . TYR A 1 108 ? -6.723 -5.204 -3.074 1.00 93.38 108 TYR A N 1
ATOM 805 C CA . TYR A 1 108 ? -8.102 -4.851 -2.823 1.00 93.38 108 TYR A CA 1
ATOM 806 C C . TYR A 1 108 ? -8.653 -5.728 -1.713 1.00 93.38 108 TYR A C 1
ATOM 808 O O . TYR A 1 108 ? -8.360 -6.922 -1.655 1.00 93.38 108 TYR A O 1
ATOM 816 N N . LEU A 1 109 ? -9.511 -5.141 -0.890 1.00 88.56 109 LEU A N 1
ATOM 817 C CA . LEU A 1 109 ? -10.480 -5.893 -0.115 1.00 88.56 109 LEU A CA 1
ATOM 818 C C . LEU A 1 109 ? -11.804 -5.837 -0.883 1.00 88.56 109 LEU A C 1
ATOM 820 O O . LEU A 1 109 ? -12.455 -4.790 -0.929 1.00 88.56 109 LEU A O 1
ATOM 824 N N . SER A 1 110 ? -12.180 -6.934 -1.542 1.00 80.31 110 SER A N 1
ATOM 825 C CA . SER A 1 110 ? -13.540 -7.094 -2.070 1.00 80.31 110 SER A CA 1
ATOM 826 C C . SER A 1 110 ? -14.494 -7.363 -0.904 1.00 80.31 110 SER A C 1
ATOM 828 O O . SER A 1 110 ? -14.120 -8.072 0.021 1.00 80.31 110 SER A O 1
ATOM 830 N N . ALA A 1 111 ? -15.680 -6.754 -0.944 1.00 64.56 111 ALA A N 1
ATOM 831 C CA . ALA A 1 111 ? -16.580 -6.502 0.187 1.00 64.56 111 ALA A CA 1
ATOM 832 C C . ALA A 1 111 ? -16.696 -7.578 1.297 1.00 64.56 111 ALA A C 1
ATOM 834 O O . ALA A 1 111 ? -16.778 -8.767 1.015 1.00 64.56 111 ALA A O 1
ATOM 835 N N . ASN A 1 112 ? -16.822 -7.069 2.535 1.00 50.88 112 ASN A N 1
ATOM 836 C CA . ASN A 1 112 ? -17.197 -7.701 3.812 1.00 50.88 112 ASN A CA 1
ATOM 837 C C . ASN A 1 112 ? -16.476 -9.012 4.172 1.00 50.88 112 ASN A C 1
ATOM 839 O O . ASN A 1 112 ? -16.994 -10.102 3.933 1.00 50.88 112 ASN A O 1
ATOM 843 N N . ALA A 1 113 ? -15.328 -8.873 4.839 1.00 46.62 113 ALA A N 1
ATOM 844 C CA . ALA A 1 113 ? -14.834 -9.861 5.799 1.00 46.62 113 ALA A CA 1
ATOM 845 C C . ALA A 1 113 ? -15.189 -9.410 7.223 1.00 46.62 113 ALA A C 1
ATOM 847 O O . ALA A 1 113 ? -15.158 -8.176 7.464 1.00 46.62 113 ALA A O 1
#

Secondary structure (DSSP, 8-state):
-EEEPSEEEEEEEEE--TT--B-STT-EE-SSTTEEEEEEEEESS-EEESSEEEEEEESS-EEE-PPPEEEEEEEEE-SSS----PPPPEEEEEEEETT-SS-SEEEEE-S--

pLDDT: mean 94.05, std 7.39, range [46.62, 98.56]